Protein AF-F1AL50-F1 (afdb_monomer_lite)

Secondary structure (DSSP, 8-state):
---HHHHHHHHHTTS-S-----TTHHHHHHHTTS------HHHHSTT---------HHHHHHSHHHHHHHHHHHHHHHHHHHSGGGHHHHHHHH-STTTT---HHHHHHHHHSEEE-SSS-EEE-TT-

Foldseek 3Di:
DAPLVCVLVCLQVVVDPDDDDDPLSQLVNLVVLSDFADDDVCVVPPPDDDDDDDDDPCCCVVPVVVVVVVVVVVVVVVVQLVDLVCQLVVLVVQCDPVHPVHDSVSSSCVSCVFGDGSPPDTGRDRPD

Organism: NCBI:txid56765

Sequence (128 aa):
VVPPPEMVANLRAGNLDGYLSPDPFNQRAVYEGIGFIHVLTKDIWEGHPCCAFAAPLSFATKLPNTYGALLKSIIDATQYASNPDNRVEISEAIAPTNYLNQPVTVIQQVLTGTYADGLGEVQRVPDR

Radius of gyration: 17.09 Å; chains: 1; bounding box: 45×30×46 Å

Structure (mmCIF, N/CA/C/O backbone):
data_AF-F1AL50-F1
#
_entry.id   AF-F1AL50-F1
#
loop_
_atom_site.group_PDB
_atom_site.id
_atom_site.type_symbol
_atom_site.label_atom_id
_atom_site.label_alt_id
_atom_site.label_comp_id
_atom_site.label_asym_id
_atom_site.label_entity_id
_atom_site.label_seq_id
_atom_site.pdbx_PDB_ins_code
_atom_site.Cartn_x
_atom_site.Cartn_y
_atom_site.Cartn_z
_atom_site.occupancy
_atom_site.B_iso_or_equiv
_atom_site.auth_seq_id
_atom_site.auth_comp_id
_atom_site.auth_asym_id
_atom_site.auth_atom_id
_atom_site.pdbx_PDB_model_num
ATOM 1 N N . VAL A 1 1 ? -15.799 -9.839 -9.788 1.00 64.81 1 VAL A N 1
ATOM 2 C CA . VAL A 1 1 ? -14.691 -9.208 -9.034 1.00 64.81 1 VAL A CA 1
ATOM 3 C C . VAL A 1 1 ? -15.070 -7.754 -8.827 1.00 64.81 1 VAL A C 1
ATOM 5 O O . VAL A 1 1 ? -15.365 -7.104 -9.820 1.00 64.81 1 VAL A O 1
ATOM 8 N N . VAL A 1 2 ? -15.161 -7.290 -7.579 1.00 76.81 2 VAL A N 1
ATOM 9 C CA . VAL A 1 2 ? -15.461 -5.883 -7.246 1.00 76.81 2 VAL A CA 1
ATOM 10 C C . VAL A 1 2 ? -14.130 -5.124 -7.168 1.00 76.81 2 VAL A C 1
ATOM 12 O O . VAL A 1 2 ? -13.211 -5.638 -6.530 1.00 76.81 2 VAL A O 1
ATOM 15 N N . PRO A 1 3 ? -13.964 -3.960 -7.817 1.00 82.19 3 PRO A N 1
ATOM 16 C CA . PRO A 1 3 ? -12.756 -3.149 -7.678 1.00 82.19 3 PRO A CA 1
ATOM 17 C C . PRO A 1 3 ? -12.514 -2.731 -6.215 1.00 82.19 3 PRO A C 1
ATOM 19 O O . PRO A 1 3 ? -13.476 -2.375 -5.536 1.00 82.19 3 PRO A O 1
ATOM 22 N N . PRO A 1 4 ? -11.263 -2.705 -5.712 1.00 79.50 4 PRO A N 1
ATOM 23 C CA . PRO A 1 4 ? -10.979 -2.381 -4.309 1.00 79.50 4 PRO A CA 1
ATOM 24 C C . PRO A 1 4 ? -11.631 -1.089 -3.775 1.00 79.50 4 PRO A C 1
ATOM 26 O O . PRO A 1 4 ? -12.216 -1.140 -2.692 1.00 79.50 4 PRO A O 1
ATOM 29 N N . PRO A 1 5 ? -11.653 0.043 -4.516 1.00 77.88 5 PRO A N 1
ATOM 30 C CA . PRO A 1 5 ? -12.349 1.249 -4.053 1.00 77.88 5 PRO A CA 1
ATOM 31 C C . PRO A 1 5 ? -13.861 1.050 -3.863 1.00 77.88 5 PRO A C 1
ATOM 33 O O . PRO A 1 5 ? -14.470 1.672 -2.996 1.00 77.88 5 PRO A O 1
ATOM 36 N N . GLU A 1 6 ? -14.470 0.164 -4.652 1.00 86.31 6 GLU A N 1
ATOM 37 C CA . GLU A 1 6 ? -15.900 -0.146 -4.599 1.00 86.31 6 GLU A CA 1
ATOM 38 C C . GLU A 1 6 ? -16.236 -1.180 -3.514 1.00 86.31 6 GLU A C 1
ATOM 40 O O . GLU A 1 6 ? -17.397 -1.282 -3.115 1.00 86.31 6 GLU A O 1
ATOM 45 N N . MET A 1 7 ? -15.254 -1.934 -3.001 1.00 89.94 7 MET A N 1
ATOM 46 C CA . MET A 1 7 ? -15.483 -2.929 -1.943 1.00 89.94 7 MET A CA 1
ATOM 47 C C . MET A 1 7 ? -15.987 -2.275 -0.653 1.00 89.94 7 MET A C 1
ATOM 49 O O . MET A 1 7 ? -16.936 -2.769 -0.050 1.00 89.94 7 MET A O 1
ATOM 53 N N . VAL A 1 8 ? -15.426 -1.118 -0.283 1.00 91.06 8 VAL A N 1
ATOM 54 C CA . VAL A 1 8 ? -15.847 -0.345 0.900 1.00 91.06 8 VAL A CA 1
ATOM 55 C C . VAL A 1 8 ? -17.311 0.096 0.774 1.00 91.06 8 VAL A C 1
ATOM 57 O O . VAL A 1 8 ? -18.098 -0.049 1.709 1.00 91.06 8 VAL A O 1
ATOM 60 N N . ALA A 1 9 ? -17.701 0.585 -0.407 1.00 91.44 9 ALA A N 1
ATOM 61 C CA . ALA A 1 9 ? -19.072 1.009 -0.679 1.00 91.44 9 ALA A CA 1
ATOM 62 C C . ALA A 1 9 ? -20.059 -0.171 -0.672 1.00 91.44 9 ALA A C 1
ATOM 64 O O . ALA A 1 9 ? -21.157 -0.049 -0.133 1.00 91.44 9 ALA A O 1
ATOM 65 N N . ASN A 1 10 ? -19.667 -1.321 -1.226 1.00 92.88 10 ASN A N 1
ATOM 66 C CA . ASN A 1 10 ? -20.502 -2.521 -1.237 1.00 92.88 10 ASN A CA 1
ATOM 67 C C . ASN A 1 10 ? -20.660 -3.144 0.155 1.00 92.88 10 ASN A C 1
ATOM 69 O O . ASN A 1 10 ? -21.754 -3.600 0.481 1.00 92.88 10 ASN A O 1
ATOM 73 N N . LEU A 1 11 ? -19.615 -3.107 0.989 1.00 93.62 11 LEU A N 1
ATOM 74 C CA . LEU A 1 11 ? -19.710 -3.496 2.397 1.00 93.62 11 LEU A CA 1
ATOM 75 C C . LEU A 1 11 ? -20.682 -2.573 3.146 1.00 93.62 11 LEU A C 1
ATOM 77 O O . LEU A 1 11 ? -21.593 -3.052 3.812 1.00 93.62 11 LEU A O 1
ATOM 81 N N . ARG A 1 12 ? -20.573 -1.249 2.957 1.00 93.88 12 ARG A N 1
ATOM 82 C CA . ARG A 1 12 ? -21.508 -0.269 3.544 1.00 93.88 12 ARG A CA 1
ATOM 83 C C . ARG A 1 12 ? -22.957 -0.504 3.108 1.00 93.88 12 ARG A C 1
ATOM 85 O O . ARG A 1 12 ? -23.869 -0.302 3.904 1.00 93.88 12 ARG A O 1
ATOM 92 N N . ALA A 1 13 ? -23.171 -0.896 1.855 1.00 94.25 13 ALA A N 1
ATOM 93 C CA . ALA A 1 13 ? -24.496 -1.172 1.308 1.00 94.25 13 ALA A CA 1
ATOM 94 C C . ALA A 1 13 ? -25.088 -2.521 1.762 1.00 94.25 13 ALA A C 1
ATOM 96 O O . ALA A 1 13 ? -26.251 -2.785 1.470 1.00 94.25 13 ALA A O 1
ATOM 97 N N . GLY A 1 14 ? -24.315 -3.374 2.447 1.00 93.00 14 GLY A N 1
ATOM 98 C CA . GLY A 1 14 ? -24.743 -4.725 2.820 1.00 93.00 14 GLY A CA 1
ATOM 99 C C . GLY A 1 14 ? -24.764 -5.714 1.650 1.00 93.00 14 GLY A C 1
ATOM 100 O O . GLY A 1 14 ? -25.400 -6.757 1.740 1.00 93.00 14 GLY A O 1
ATOM 101 N N . ASN A 1 15 ? -24.078 -5.400 0.546 1.00 93.50 15 ASN A N 1
ATOM 102 C CA . ASN A 1 15 ? -23.942 -6.306 -0.601 1.00 93.50 15 ASN A CA 1
ATOM 103 C C . ASN A 1 15 ? -22.843 -7.363 -0.389 1.00 93.50 15 ASN A C 1
ATOM 105 O O . ASN A 1 15 ? -22.728 -8.295 -1.183 1.00 93.50 15 ASN A O 1
ATOM 109 N N . LEU A 1 16 ? -21.996 -7.177 0.628 1.00 91.94 16 LEU A N 1
ATOM 110 C CA . LEU A 1 16 ? -20.892 -8.057 1.000 1.00 91.94 16 LEU A CA 1
ATOM 111 C C . LEU A 1 16 ? -20.909 -8.258 2.514 1.00 91.94 16 LEU A C 1
ATOM 113 O O . LEU A 1 16 ? -21.060 -7.285 3.247 1.00 91.94 16 LEU A O 1
ATOM 117 N N . ASP A 1 17 ? -20.657 -9.483 2.966 1.00 92.62 17 ASP A N 1
ATOM 118 C CA . ASP A 1 17 ? -20.434 -9.783 4.389 1.00 92.62 17 ASP A CA 1
ATOM 119 C C . ASP A 1 17 ? -18.957 -9.606 4.799 1.00 92.62 17 ASP A C 1
ATOM 121 O O . ASP A 1 17 ? -18.629 -9.498 5.978 1.00 92.62 17 ASP A O 1
ATOM 125 N N . GLY A 1 18 ? -18.046 -9.575 3.820 1.00 92.94 18 GLY A N 1
ATOM 126 C CA . GLY A 1 18 ? -16.608 -9.409 4.017 1.00 92.94 18 GLY A CA 1
ATOM 127 C C . GLY A 1 18 ? -15.837 -9.487 2.699 1.00 92.94 18 GLY A C 1
ATOM 128 O O . GLY A 1 18 ? -16.377 -9.896 1.668 1.00 92.94 18 GLY A O 1
ATOM 129 N N . TYR A 1 19 ? -14.569 -9.074 2.713 1.00 93.75 19 TYR A N 1
ATOM 130 C CA . TYR A 1 19 ? -13.692 -9.139 1.545 1.00 93.75 19 TYR A CA 1
ATOM 131 C C . TYR A 1 19 ? -12.214 -9.241 1.935 1.00 93.75 19 TYR A C 1
ATOM 133 O O . TYR A 1 19 ? -11.818 -8.882 3.041 1.00 93.75 19 TYR A O 1
ATOM 141 N N . LEU A 1 20 ? -11.399 -9.704 0.985 1.00 93.00 20 LEU A N 1
ATOM 142 C CA . LEU A 1 20 ? -9.941 -9.632 1.026 1.00 93.00 20 LEU A CA 1
ATOM 143 C C . LEU A 1 20 ? -9.493 -8.620 -0.032 1.00 93.00 20 LEU A C 1
ATOM 145 O O . LEU A 1 20 ? -9.767 -8.801 -1.219 1.00 93.00 20 LEU A O 1
ATOM 149 N N . SER A 1 21 ? -8.825 -7.551 0.398 1.00 89.94 21 SER A N 1
ATOM 150 C CA . SER A 1 21 ? -8.350 -6.466 -0.468 1.00 89.94 21 SER A CA 1
ATOM 151 C C . SER A 1 21 ? -6.924 -6.064 -0.092 1.00 89.94 21 SER A C 1
ATOM 153 O O . SER A 1 21 ? -6.541 -6.236 1.065 1.00 89.94 21 SER A O 1
ATOM 155 N N . PRO A 1 22 ? -6.128 -5.494 -1.015 1.00 89.56 22 PRO A N 1
ATOM 156 C CA . PRO A 1 22 ? -4.926 -4.771 -0.627 1.00 89.56 22 PRO A CA 1
ATOM 157 C C . PRO A 1 22 ? -5.271 -3.567 0.257 1.00 89.56 22 PRO A C 1
ATOM 159 O O . PRO A 1 22 ? -6.353 -2.972 0.153 1.00 89.56 22 PRO A O 1
ATOM 162 N N . ASP A 1 23 ? -4.322 -3.181 1.101 1.00 92.50 23 ASP A N 1
ATOM 163 C CA . ASP A 1 23 ? -4.362 -1.896 1.781 1.00 92.50 23 ASP A CA 1
ATOM 164 C C . ASP A 1 23 ? -4.243 -0.727 0.777 1.00 92.50 23 ASP A C 1
ATOM 166 O O . ASP A 1 23 ? -3.680 -0.895 -0.307 1.00 92.50 23 ASP A O 1
ATOM 170 N N . PRO A 1 24 ? -4.788 0.465 1.089 1.00 94.31 24 PRO A N 1
ATOM 171 C CA . PRO A 1 24 ? -5.380 0.869 2.368 1.00 94.31 24 PRO A CA 1
ATOM 172 C C . PRO A 1 24 ? -6.896 0.624 2.482 1.00 94.31 24 PRO A C 1
ATOM 174 O O . PRO A 1 24 ? -7.526 1.124 3.410 1.00 94.31 24 PRO A O 1
ATOM 177 N N . PHE A 1 25 ? -7.523 -0.105 1.552 1.00 94.00 25 PHE A N 1
ATOM 178 C CA . PHE A 1 25 ? -8.990 -0.201 1.478 1.00 94.00 25 PHE A CA 1
ATOM 179 C C . PHE A 1 25 ? -9.625 -0.962 2.650 1.00 94.00 25 PHE A C 1
ATOM 181 O O . PHE A 1 25 ? -10.741 -0.635 3.055 1.00 94.00 25 PHE A O 1
ATOM 188 N N . ASN A 1 26 ? -8.918 -1.927 3.247 1.00 94.50 26 ASN A N 1
ATOM 189 C CA . ASN A 1 26 ? -9.376 -2.567 4.486 1.00 94.50 26 ASN A CA 1
ATOM 190 C C . ASN A 1 26 ? -9.377 -1.552 5.636 1.00 94.50 26 ASN A C 1
ATOM 192 O O . ASN A 1 26 ? -10.387 -1.368 6.312 1.00 94.50 26 ASN A O 1
ATOM 196 N N . GLN A 1 27 ? -8.268 -0.819 5.800 1.00 96.56 27 GLN A N 1
ATOM 197 C CA . GLN A 1 27 ? -8.159 0.221 6.824 1.00 96.56 27 GLN A CA 1
ATOM 198 C C . GLN A 1 27 ? -9.157 1.362 6.594 1.00 96.56 27 GLN A C 1
ATOM 200 O O . GLN A 1 27 ? -9.652 1.953 7.550 1.00 96.56 27 GLN A O 1
ATOM 205 N N . ARG A 1 28 ? -9.502 1.657 5.336 1.00 95.81 28 ARG A N 1
ATOM 206 C CA . ARG A 1 28 ? -10.515 2.655 4.985 1.00 95.81 28 ARG A CA 1
ATOM 207 C C . ARG A 1 28 ? -11.903 2.264 5.495 1.00 95.81 28 ARG A C 1
ATOM 209 O O . ARG A 1 28 ? -12.601 3.129 6.015 1.00 95.81 28 ARG A O 1
ATOM 216 N N . ALA A 1 29 ? -12.289 0.991 5.387 1.00 95.69 29 ALA A N 1
ATOM 217 C CA . ALA A 1 29 ? -13.563 0.519 5.931 1.00 95.69 29 ALA A CA 1
ATOM 218 C C . ALA A 1 29 ? -13.628 0.658 7.458 1.00 95.69 29 ALA A C 1
ATOM 220 O O . ALA A 1 29 ? -14.666 1.062 7.982 1.00 95.69 29 ALA A O 1
ATOM 221 N N . VAL A 1 30 ? -12.516 0.409 8.157 1.00 96.88 30 VAL A N 1
ATOM 222 C CA . VAL A 1 30 ? -12.418 0.658 9.604 1.00 96.88 30 VAL A CA 1
ATOM 223 C C . VAL A 1 30 ? -12.504 2.146 9.925 1.00 96.88 30 VAL A C 1
ATOM 225 O O . VAL A 1 30 ? -13.287 2.554 10.778 1.00 96.88 30 VAL A O 1
ATOM 228 N N . TYR A 1 31 ? -11.726 2.967 9.219 1.00 95.94 31 TYR A N 1
ATOM 229 C CA . TYR A 1 31 ? -11.687 4.416 9.408 1.00 95.94 31 TYR A CA 1
ATOM 230 C C . TYR A 1 31 ? -13.068 5.065 9.240 1.00 95.94 31 TYR A C 1
ATOM 232 O O . TYR A 1 31 ? -13.405 6.010 9.945 1.00 95.94 31 TYR A O 1
ATOM 240 N N . GLU A 1 32 ? -13.887 4.538 8.330 1.00 95.12 32 GLU A N 1
ATOM 241 C CA . GLU A 1 32 ? -15.255 5.001 8.096 1.00 95.12 32 GLU A CA 1
ATOM 242 C C . GLU A 1 32 ? -16.324 4.332 8.980 1.00 95.12 32 GLU A C 1
ATOM 244 O O . GLU A 1 32 ? -17.515 4.604 8.797 1.00 95.12 32 GLU A O 1
ATOM 249 N N . GLY A 1 33 ? -15.925 3.457 9.910 1.00 95.50 33 GLY A N 1
ATOM 250 C CA . GLY A 1 33 ? -16.830 2.745 10.816 1.00 95.50 33 GLY A CA 1
ATOM 251 C C . GLY A 1 33 ? -17.761 1.751 10.116 1.00 95.50 33 GLY A C 1
ATOM 252 O O . GLY A 1 33 ? -18.857 1.494 10.603 1.00 95.50 33 GLY A O 1
ATOM 253 N N . ILE A 1 34 ? -17.364 1.238 8.949 1.00 96.12 34 ILE A N 1
ATOM 254 C CA . ILE A 1 34 ? -18.164 0.299 8.148 1.00 96.12 34 ILE A CA 1
ATOM 255 C C . ILE A 1 34 ? -17.917 -1.148 8.588 1.00 96.12 34 ILE A C 1
ATOM 257 O O . ILE A 1 34 ? -18.823 -1.974 8.524 1.00 96.12 34 ILE A O 1
ATOM 261 N N . GLY A 1 35 ? -16.693 -1.469 9.006 1.00 95.19 35 GLY A N 1
ATOM 262 C CA . GLY A 1 35 ? -16.306 -2.829 9.364 1.00 95.19 35 GLY A CA 1
ATOM 263 C C . GLY A 1 35 ? -15.051 -2.879 10.225 1.00 95.19 35 GLY A C 1
ATOM 264 O O . GLY A 1 35 ? -14.575 -1.855 10.713 1.00 95.19 35 GLY A O 1
ATOM 265 N N . PHE A 1 36 ? -14.521 -4.088 10.391 1.00 97.06 36 PHE A N 1
ATOM 266 C CA . PHE A 1 36 ? -13.350 -4.383 11.211 1.00 97.06 36 PHE A CA 1
ATOM 267 C C . PHE A 1 36 ? -12.371 -5.304 10.465 1.00 97.06 36 PHE A C 1
ATOM 269 O O . PHE A 1 36 ? -12.747 -5.976 9.502 1.00 97.06 36 PHE A O 1
ATOM 276 N N . ILE A 1 37 ? -11.111 -5.343 10.900 1.00 96.38 37 ILE A N 1
ATOM 277 C CA . ILE A 1 37 ? -10.096 -6.263 10.373 1.00 96.38 37 ILE A CA 1
ATOM 278 C C . ILE A 1 37 ? -10.222 -7.605 11.090 1.00 96.38 37 ILE A C 1
ATOM 280 O O . ILE A 1 37 ? -9.998 -7.690 12.293 1.00 96.38 37 ILE A O 1
ATOM 284 N N . HIS A 1 38 ? -10.558 -8.663 10.351 1.00 95.81 38 HIS A N 1
ATOM 285 C CA . HIS A 1 38 ? -10.688 -10.003 10.927 1.00 95.81 38 HIS A CA 1
ATOM 286 C C . HIS A 1 38 ? -9.340 -10.719 11.112 1.00 95.81 38 HIS A C 1
ATOM 288 O O . HIS A 1 38 ? -9.096 -11.300 12.164 1.00 95.81 38 HIS A O 1
ATOM 294 N N . VAL A 1 39 ? -8.481 -10.699 10.087 1.00 94.88 39 VAL A N 1
ATOM 295 C CA . VAL A 1 39 ? -7.177 -11.381 10.072 1.00 94.88 39 VAL A CA 1
ATOM 296 C C . VAL A 1 39 ? -6.253 -10.700 9.060 1.00 94.88 39 VAL A C 1
ATOM 298 O O . VAL A 1 39 ? -6.727 -10.246 8.014 1.00 94.88 39 VAL A O 1
ATOM 301 N N . LEU A 1 40 ? -4.950 -10.617 9.344 1.00 95.19 40 LEU A N 1
ATOM 302 C CA . LEU A 1 40 ? -3.961 -10.165 8.364 1.00 95.19 40 LEU A CA 1
ATOM 303 C C . LEU A 1 40 ? -3.471 -11.350 7.528 1.00 95.19 40 LEU A C 1
ATOM 305 O O . LEU A 1 40 ? -3.335 -12.466 8.023 1.00 95.19 40 LEU A O 1
ATOM 309 N N . THR A 1 41 ? -3.137 -11.127 6.256 1.00 95.12 41 THR A N 1
ATOM 310 C CA . THR A 1 41 ? -2.630 -12.217 5.403 1.00 95.12 41 THR A CA 1
ATOM 311 C C . THR A 1 41 ? -1.291 -12.778 5.889 1.00 95.12 41 THR A C 1
ATOM 313 O O . THR A 1 41 ? -1.023 -13.956 5.657 1.00 95.12 41 THR A O 1
ATOM 316 N N . LYS A 1 42 ? -0.487 -11.991 6.622 1.00 93.25 42 LYS A N 1
ATOM 317 C CA . LYS A 1 42 ? 0.714 -12.485 7.317 1.00 93.25 42 LYS A CA 1
ATOM 318 C C . LYS A 1 42 ? 0.405 -13.563 8.361 1.00 93.25 42 LYS A C 1
ATOM 320 O O . LYS A 1 42 ? 1.147 -14.531 8.457 1.00 93.25 42 LYS A O 1
ATOM 325 N N . ASP A 1 43 ? -0.729 -13.462 9.055 1.00 94.94 43 ASP A N 1
ATOM 326 C CA . ASP A 1 43 ? -1.132 -14.435 10.079 1.00 94.94 43 ASP A CA 1
ATOM 327 C C . ASP A 1 43 ? -1.647 -15.742 9.454 1.00 94.94 43 ASP A C 1
ATOM 329 O O . ASP A 1 43 ? -1.692 -16.783 10.107 1.00 94.94 43 ASP A O 1
ATOM 333 N N . ILE A 1 44 ? -2.030 -15.698 8.173 1.00 95.75 44 ILE A N 1
ATOM 334 C CA . ILE A 1 44 ? -2.394 -16.879 7.382 1.00 95.75 44 ILE A CA 1
ATOM 335 C C . ILE A 1 44 ? -1.129 -17.559 6.847 1.00 95.75 44 ILE A C 1
ATOM 337 O O . ILE A 1 44 ? -0.992 -18.780 6.928 1.00 95.75 44 ILE A O 1
ATOM 341 N N . TRP A 1 45 ? -0.214 -16.772 6.274 1.00 95.19 45 TRP A N 1
ATOM 342 C CA . TRP A 1 45 ? 1.062 -17.244 5.748 1.00 95.19 45 TRP A CA 1
ATOM 343 C C . TRP A 1 45 ? 2.147 -16.176 5.934 1.00 95.19 45 TRP A C 1
ATOM 345 O O . TRP A 1 45 ? 2.246 -15.201 5.179 1.00 95.19 45 TRP A O 1
ATOM 355 N N . GLU A 1 46 ? 3.001 -16.415 6.929 1.00 93.69 46 GLU A N 1
ATOM 356 C CA . GLU A 1 46 ? 4.162 -15.580 7.229 1.00 93.69 46 GLU A CA 1
ATOM 357 C C . GLU A 1 46 ? 5.138 -15.573 6.041 1.00 93.69 46 GLU A C 1
ATOM 359 O O . GLU A 1 46 ? 5.560 -16.628 5.555 1.00 93.69 46 GLU A O 1
ATOM 364 N N . GLY A 1 47 ? 5.472 -14.379 5.546 1.00 91.19 47 GLY A N 1
ATOM 365 C CA . GLY A 1 47 ? 6.340 -14.205 4.379 1.00 91.19 47 GLY A CA 1
ATOM 366 C C . GLY A 1 47 ? 5.729 -14.626 3.034 1.00 91.19 47 GLY A C 1
ATOM 367 O O . GLY A 1 47 ? 6.480 -14.942 2.108 1.00 91.19 47 GLY A O 1
ATOM 368 N N . HIS A 1 48 ? 4.395 -14.662 2.901 1.00 94.62 48 HIS A N 1
ATOM 369 C CA . HIS A 1 48 ? 3.749 -15.005 1.630 1.00 94.62 48 HIS A CA 1
ATOM 370 C C . HIS A 1 48 ? 4.177 -14.071 0.482 1.00 94.62 48 HIS A C 1
ATOM 372 O O . HIS A 1 48 ? 4.266 -12.852 0.658 1.00 94.62 48 HIS A O 1
ATOM 378 N N . PRO A 1 49 ? 4.400 -14.608 -0.731 1.00 93.19 49 PRO A N 1
ATOM 379 C CA . PRO A 1 49 ? 4.615 -13.774 -1.902 1.00 93.19 49 PRO A CA 1
ATOM 380 C C . PRO A 1 49 ? 3.313 -13.045 -2.255 1.00 93.19 49 PRO A C 1
ATOM 382 O O . PRO A 1 49 ? 2.247 -13.656 -2.322 1.00 93.19 49 PRO A O 1
ATOM 385 N N . CYS A 1 50 ? 3.403 -11.741 -2.508 1.00 89.62 50 CYS A N 1
ATOM 386 C CA . CYS A 1 50 ? 2.266 -10.919 -2.916 1.00 89.62 50 CYS A CA 1
ATOM 387 C C . CYS A 1 50 ? 2.505 -10.350 -4.322 1.00 89.62 50 CYS A C 1
ATOM 389 O O . CYS A 1 50 ? 2.310 -11.042 -5.322 1.00 89.62 50 CYS A O 1
ATOM 391 N N . CYS A 1 51 ? 2.965 -9.102 -4.413 1.00 90.88 51 CYS A N 1
ATOM 392 C CA . CYS A 1 51 ? 3.148 -8.406 -5.682 1.00 90.88 51 CYS A CA 1
ATOM 393 C C . CYS A 1 51 ? 4.507 -8.708 -6.327 1.00 90.88 51 CYS A C 1
ATOM 395 O O . CYS A 1 51 ? 5.525 -8.827 -5.648 1.00 90.88 51 CYS A O 1
ATOM 397 N N . ALA A 1 52 ? 4.529 -8.746 -7.662 1.00 94.25 52 ALA A N 1
ATOM 398 C CA . ALA A 1 52 ? 5.748 -8.853 -8.455 1.00 94.25 52 ALA A CA 1
ATOM 399 C C . ALA A 1 52 ? 5.778 -7.779 -9.548 1.00 94.25 52 ALA A C 1
ATOM 401 O O . ALA A 1 52 ? 4.755 -7.459 -10.156 1.00 94.25 52 ALA A O 1
ATOM 402 N N . PHE A 1 53 ? 6.969 -7.254 -9.830 1.00 94.56 53 PHE A N 1
ATOM 403 C CA . PHE A 1 53 ? 7.210 -6.452 -11.023 1.00 94.56 53 PHE A CA 1
ATOM 404 C C . PHE A 1 53 ? 7.557 -7.381 -12.187 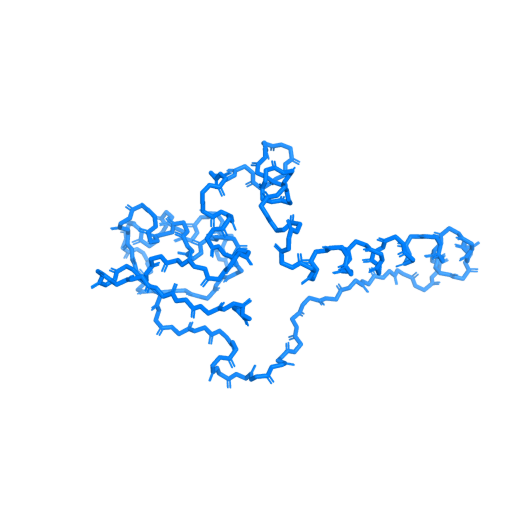1.00 94.56 53 PHE A C 1
ATOM 406 O O . PHE A 1 53 ? 8.523 -8.142 -12.117 1.00 94.56 53 PHE A O 1
ATOM 413 N N . ALA A 1 54 ? 6.777 -7.310 -13.262 1.00 95.44 54 ALA A N 1
ATOM 414 C CA . ALA A 1 54 ? 7.006 -8.079 -14.475 1.00 95.44 54 ALA A CA 1
ATOM 415 C C . ALA A 1 54 ? 7.134 -7.141 -15.676 1.00 95.44 54 ALA A C 1
ATOM 417 O O . ALA A 1 54 ? 6.398 -6.163 -15.804 1.00 95.44 54 ALA A O 1
ATOM 418 N N . ALA A 1 55 ? 8.051 -7.471 -16.581 1.00 96.06 55 ALA A N 1
ATOM 419 C CA . ALA A 1 55 ? 8.228 -6.764 -17.838 1.00 96.06 55 ALA A CA 1
ATOM 420 C C . ALA A 1 55 ? 8.382 -7.763 -18.995 1.00 96.06 55 ALA A C 1
ATOM 422 O O . ALA A 1 55 ? 8.881 -8.872 -18.785 1.00 96.06 55 ALA A O 1
ATOM 423 N N . PRO A 1 56 ? 7.996 -7.394 -20.231 1.00 97.31 56 PRO A N 1
ATOM 424 C CA . PRO A 1 56 ? 8.215 -8.247 -21.392 1.00 97.31 56 PRO A CA 1
ATOM 425 C C . PRO A 1 56 ? 9.701 -8.573 -21.581 1.00 97.31 56 PRO A C 1
ATOM 427 O O . PRO A 1 56 ? 10.547 -7.678 -21.518 1.00 97.31 56 PRO A O 1
ATOM 430 N N . LEU A 1 57 ? 10.025 -9.825 -21.926 1.00 97.69 57 LEU A N 1
ATOM 431 C CA . LEU A 1 57 ? 11.407 -10.243 -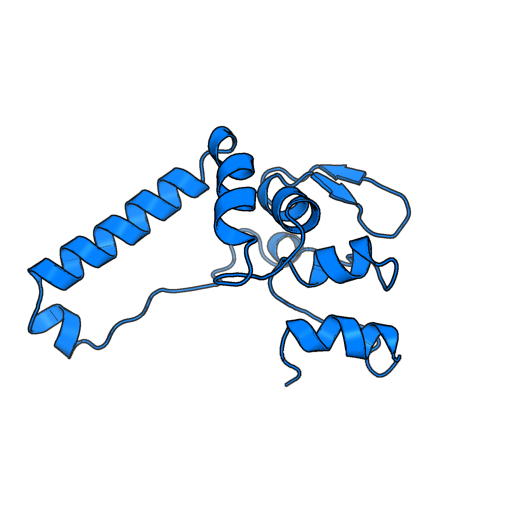22.208 1.00 97.69 57 LEU A CA 1
ATOM 432 C C . LEU A 1 57 ? 12.070 -9.363 -23.281 1.00 97.69 57 LEU A C 1
ATOM 434 O O . LEU A 1 57 ? 13.257 -9.049 -23.201 1.00 97.69 57 LEU A O 1
ATOM 438 N N . SER A 1 58 ? 11.297 -8.908 -24.269 1.00 98.25 58 SER A N 1
ATOM 439 C CA . SER A 1 58 ? 11.787 -8.007 -25.312 1.00 98.25 58 SER A CA 1
ATOM 440 C C . SER A 1 58 ? 12.246 -6.654 -24.772 1.00 98.25 58 SER A C 1
ATOM 442 O O . SER A 1 58 ? 13.156 -6.068 -25.344 1.00 98.25 58 SER A O 1
ATOM 444 N N . PHE A 1 59 ? 11.641 -6.142 -23.696 1.00 98.00 59 PHE A N 1
ATOM 445 C CA . PHE A 1 59 ? 12.071 -4.888 -23.075 1.00 98.00 59 PHE A CA 1
ATOM 446 C C . PHE A 1 59 ? 13.426 -5.070 -22.389 1.00 98.00 59 PHE A C 1
ATOM 448 O O . PHE A 1 59 ? 14.358 -4.318 -22.667 1.00 98.00 59 PHE A O 1
ATOM 455 N N . ALA A 1 60 ? 13.562 -6.131 -21.589 1.00 97.31 60 ALA A N 1
ATOM 456 C CA . ALA A 1 60 ? 14.805 -6.449 -20.892 1.00 97.31 60 ALA A CA 1
ATOM 457 C C . ALA A 1 60 ? 15.971 -6.750 -21.850 1.00 97.31 60 ALA A C 1
ATOM 459 O O . ALA A 1 60 ? 17.108 -6.382 -21.576 1.00 97.31 60 ALA A O 1
ATOM 460 N N . THR A 1 61 ? 15.697 -7.390 -22.990 1.00 97.88 61 THR A N 1
ATOM 461 C CA . THR A 1 61 ? 16.735 -7.771 -23.965 1.00 97.88 61 THR A CA 1
ATOM 462 C C . THR A 1 61 ? 17.082 -6.662 -24.959 1.00 97.88 61 THR A C 1
ATOM 464 O O . THR A 1 61 ? 18.253 -6.515 -25.299 1.00 97.88 61 THR A O 1
ATOM 467 N N . LYS A 1 62 ? 16.110 -5.863 -25.428 1.00 98.50 62 LYS A N 1
ATOM 468 C CA . LYS A 1 62 ? 16.369 -4.776 -26.395 1.00 98.50 62 LYS A CA 1
ATOM 469 C C . LYS A 1 62 ? 16.882 -3.496 -25.739 1.00 98.50 62 LYS A C 1
ATOM 471 O O . LYS A 1 62 ? 17.635 -2.764 -26.371 1.00 98.50 62 LYS A O 1
ATOM 476 N N . LEU A 1 63 ? 16.469 -3.214 -24.502 1.00 98.31 63 LEU A N 1
ATOM 477 C CA . LEU A 1 63 ? 16.850 -2.012 -23.753 1.00 98.31 63 LEU A CA 1
ATOM 478 C C . LEU A 1 63 ? 17.451 -2.385 -22.383 1.00 98.31 63 LEU A C 1
ATOM 480 O O . LEU A 1 63 ? 16.934 -1.955 -21.349 1.00 98.31 63 LEU A O 1
ATOM 484 N N . PRO A 1 64 ? 18.547 -3.167 -22.339 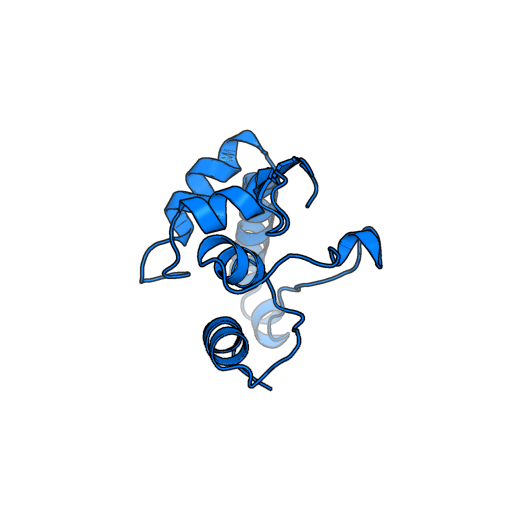1.00 97.75 64 PRO A N 1
ATOM 485 C CA . PRO A 1 64 ? 19.060 -3.745 -21.095 1.00 97.75 64 PRO A CA 1
ATOM 486 C C . PRO A 1 64 ? 19.509 -2.690 -20.078 1.00 97.75 64 PRO A C 1
ATOM 488 O O . PRO A 1 64 ? 19.267 -2.850 -18.886 1.00 97.75 64 PRO A O 1
ATOM 491 N N . ASN A 1 65 ? 20.092 -1.575 -20.533 1.00 98.38 65 ASN A N 1
ATOM 492 C CA . ASN A 1 65 ? 20.510 -0.489 -19.641 1.00 98.38 65 ASN A CA 1
ATOM 493 C C . ASN A 1 65 ? 19.307 0.240 -19.025 1.00 98.38 65 ASN A C 1
ATOM 495 O O . ASN A 1 65 ? 19.310 0.536 -17.834 1.00 98.38 65 ASN A O 1
ATOM 499 N N . THR A 1 66 ? 18.260 0.497 -19.816 1.00 98.25 66 THR A N 1
ATOM 500 C CA . THR A 1 66 ? 17.022 1.122 -19.326 1.00 98.25 66 THR A CA 1
ATOM 501 C C . THR A 1 66 ? 16.291 0.200 -18.361 1.00 98.25 66 THR A C 1
ATOM 503 O O . THR A 1 66 ? 15.869 0.642 -17.296 1.00 98.25 66 THR A O 1
ATOM 506 N N . TYR A 1 67 ? 16.185 -1.087 -18.699 1.00 98.19 67 TYR A N 1
ATOM 507 C CA . TYR A 1 67 ? 15.620 -2.093 -17.808 1.00 98.19 67 TYR A CA 1
ATOM 508 C C . TYR A 1 67 ? 16.410 -2.188 -16.497 1.00 98.19 67 TYR A C 1
ATOM 510 O O . TYR A 1 67 ? 15.812 -2.165 -15.427 1.00 98.19 67 TYR A O 1
ATOM 518 N N . GLY A 1 68 ? 17.745 -2.225 -16.566 1.00 97.94 68 GLY A N 1
ATOM 519 C CA . GLY A 1 68 ? 18.610 -2.261 -15.387 1.00 97.94 68 GLY A CA 1
ATOM 520 C C . GLY A 1 68 ? 18.447 -1.031 -14.492 1.00 97.94 68 GLY A C 1
ATOM 521 O O . GLY A 1 68 ? 18.327 -1.174 -13.278 1.00 97.94 68 GLY A O 1
ATOM 522 N N . ALA A 1 69 ? 18.374 0.168 -15.079 1.00 98.38 69 ALA A N 1
ATOM 523 C CA . ALA A 1 69 ? 18.125 1.402 -14.335 1.00 98.38 69 ALA A CA 1
ATOM 524 C C . ALA A 1 69 ? 16.739 1.407 -13.667 1.00 98.38 69 ALA A C 1
ATOM 526 O O . ALA A 1 69 ? 16.625 1.764 -12.495 1.00 98.38 69 ALA A O 1
ATOM 527 N N . LEU A 1 70 ? 15.700 0.956 -14.380 1.00 98.12 70 LEU A N 1
ATOM 528 C CA . LEU A 1 70 ? 14.349 0.841 -13.832 1.00 98.12 70 LEU A CA 1
ATOM 529 C C . LEU A 1 70 ? 14.294 -0.172 -12.683 1.00 98.12 70 LEU A C 1
ATOM 531 O O . LEU A 1 70 ? 13.800 0.151 -11.606 1.00 98.12 70 LEU A O 1
ATOM 535 N N . LEU A 1 71 ? 14.845 -1.372 -12.877 1.00 97.31 71 LEU A N 1
ATOM 536 C CA . LEU A 1 71 ? 14.886 -2.404 -11.843 1.00 97.31 71 LEU A CA 1
ATOM 537 C C . LEU A 1 71 ? 15.629 -1.910 -10.599 1.00 97.31 71 LEU A C 1
ATOM 539 O O . LEU A 1 71 ? 15.133 -2.075 -9.487 1.00 97.31 71 LEU A O 1
ATOM 543 N N . LYS A 1 72 ? 16.778 -1.248 -10.782 1.00 97.94 72 LYS A N 1
ATOM 544 C CA . LYS A 1 72 ? 17.518 -0.638 -9.677 1.00 97.94 72 LYS A CA 1
ATOM 545 C C . LYS A 1 72 ? 16.662 0.383 -8.925 1.00 97.94 72 LYS A C 1
ATOM 547 O O . LYS A 1 72 ? 16.606 0.321 -7.706 1.00 97.94 72 LYS A O 1
ATOM 552 N N . SER A 1 73 ? 15.947 1.257 -9.634 1.00 98.38 73 SER A N 1
ATOM 553 C CA . SER A 1 73 ? 15.086 2.263 -8.996 1.00 98.38 73 SER A CA 1
ATOM 554 C C . SER A 1 73 ? 13.973 1.646 -8.139 1.00 98.38 73 SER A C 1
ATOM 556 O O . SER A 1 73 ? 13.673 2.159 -7.066 1.00 98.38 73 SER A O 1
ATOM 558 N N . ILE A 1 74 ? 13.411 0.506 -8.562 1.00 97.50 74 ILE A N 1
ATOM 559 C CA . ILE A 1 74 ? 12.397 -0.231 -7.793 1.00 97.50 74 ILE A CA 1
ATOM 560 C C . ILE A 1 74 ? 13.017 -0.844 -6.532 1.00 97.50 74 ILE A C 1
ATOM 562 O O . ILE A 1 74 ? 12.410 -0.791 -5.461 1.00 97.50 74 ILE A O 1
ATOM 566 N N . ILE A 1 75 ? 14.226 -1.404 -6.637 1.00 97.31 75 ILE A N 1
ATOM 567 C CA . ILE A 1 75 ? 14.955 -1.964 -5.490 1.00 97.31 75 ILE A CA 1
ATOM 568 C C . ILE A 1 75 ? 15.280 -0.860 -4.480 1.00 97.31 75 ILE A C 1
ATOM 570 O O . ILE A 1 75 ? 14.981 -1.018 -3.297 1.00 97.31 75 ILE A O 1
ATOM 574 N N . ASP A 1 76 ? 15.830 0.264 -4.944 1.00 98.1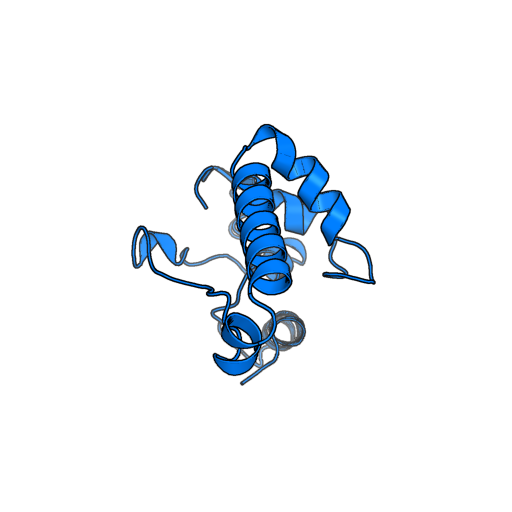9 76 ASP A N 1
ATOM 575 C CA . ASP A 1 76 ? 16.180 1.409 -4.099 1.00 98.19 76 ASP A CA 1
ATOM 576 C C . ASP A 1 76 ? 14.924 1.972 -3.403 1.00 98.19 76 ASP A C 1
ATOM 578 O O . ASP A 1 76 ? 14.936 2.207 -2.194 1.00 98.19 76 ASP A O 1
ATOM 582 N N . ALA A 1 77 ? 13.802 2.096 -4.124 1.00 97.44 77 ALA A N 1
ATOM 583 C CA . ALA A 1 77 ? 12.522 2.516 -3.551 1.00 97.44 77 ALA A CA 1
ATOM 584 C C . ALA A 1 77 ? 11.984 1.520 -2.510 1.00 97.44 77 ALA A C 1
ATOM 586 O O . ALA A 1 77 ? 11.455 1.933 -1.480 1.00 97.44 77 ALA A O 1
ATOM 587 N N . THR A 1 78 ? 12.149 0.214 -2.738 1.00 95.69 78 THR A N 1
ATOM 588 C CA . THR A 1 78 ? 11.733 -0.826 -1.782 1.00 95.69 78 THR A CA 1
ATOM 589 C C . THR A 1 78 ? 12.565 -0.758 -0.502 1.00 95.69 78 THR A C 1
ATOM 591 O O . THR A 1 78 ? 12.015 -0.832 0.594 1.00 95.69 78 THR A O 1
ATOM 594 N N . GLN A 1 79 ? 13.882 -0.557 -0.617 1.00 96.69 79 GLN A N 1
ATOM 595 C CA . GLN A 1 79 ? 14.754 -0.357 0.544 1.00 96.69 79 GLN A CA 1
ATOM 596 C C . GLN A 1 79 ? 14.377 0.915 1.305 1.00 96.69 79 GLN A C 1
ATOM 598 O O . GLN A 1 79 ? 14.230 0.874 2.527 1.00 96.69 79 GLN A O 1
ATOM 603 N N . TYR A 1 80 ? 14.140 2.016 0.589 1.00 97.62 80 TYR A N 1
ATOM 604 C CA . TYR A 1 80 ? 13.689 3.268 1.188 1.00 97.62 80 TYR A CA 1
ATOM 605 C C . TYR A 1 80 ? 12.361 3.090 1.942 1.00 97.62 80 TYR A C 1
ATOM 607 O O . TYR A 1 80 ? 12.256 3.529 3.085 1.00 97.62 80 TYR A O 1
ATOM 615 N N . ALA A 1 81 ? 11.389 2.378 1.363 1.00 95.56 81 ALA A N 1
ATOM 616 C CA . ALA A 1 81 ? 10.102 2.095 2.000 1.00 95.56 81 ALA A CA 1
ATOM 617 C C . ALA A 1 81 ? 10.173 1.103 3.169 1.00 95.56 81 ALA A C 1
ATOM 619 O O . ALA A 1 81 ? 9.349 1.163 4.084 1.00 95.56 81 ALA A O 1
ATOM 620 N N . SER A 1 82 ? 11.163 0.207 3.170 1.00 93.88 82 SER A N 1
ATOM 621 C CA . SER A 1 82 ? 11.351 -0.755 4.259 1.00 93.88 82 SER A CA 1
ATOM 622 C C . SER A 1 82 ? 11.803 -0.099 5.567 1.00 93.88 82 SER A C 1
ATOM 624 O O . SER A 1 82 ? 11.456 -0.603 6.637 1.00 93.88 82 SER A O 1
ATOM 626 N N . ASN A 1 83 ? 12.509 1.039 5.495 1.00 95.94 83 ASN A N 1
ATOM 627 C CA . ASN A 1 83 ? 12.944 1.793 6.667 1.00 95.94 83 ASN A CA 1
ATOM 628 C C . ASN A 1 83 ? 11.737 2.458 7.369 1.00 95.94 83 ASN A C 1
ATOM 630 O O . ASN A 1 83 ? 11.098 3.322 6.761 1.00 95.94 83 ASN A O 1
ATOM 634 N N . PRO A 1 84 ? 11.434 2.111 8.638 1.00 94.81 84 PRO A N 1
ATOM 635 C CA . PRO A 1 84 ? 10.321 2.695 9.389 1.00 94.81 84 PRO A CA 1
ATOM 636 C C . PRO A 1 84 ? 10.315 4.227 9.437 1.00 94.81 84 PRO A C 1
ATOM 638 O O . PRO A 1 84 ? 9.238 4.820 9.368 1.00 94.81 84 PRO A O 1
ATOM 641 N N . ASP A 1 85 ? 11.489 4.863 9.479 1.00 96.19 85 ASP A N 1
ATOM 642 C CA . ASP A 1 85 ? 11.621 6.323 9.590 1.00 96.19 85 ASP A CA 1
ATOM 643 C C . ASP A 1 85 ? 11.046 7.068 8.373 1.00 96.19 85 ASP A C 1
ATOM 645 O O . ASP A 1 85 ? 10.577 8.198 8.492 1.00 96.19 85 ASP A O 1
ATOM 649 N N . ASN A 1 86 ? 11.014 6.415 7.207 1.00 97.38 86 ASN A N 1
ATOM 650 C CA . ASN A 1 86 ? 10.537 7.011 5.958 1.00 97.38 86 ASN A CA 1
ATOM 651 C C . ASN A 1 86 ? 9.025 6.835 5.749 1.00 97.38 86 ASN A C 1
ATOM 653 O O . ASN A 1 86 ? 8.428 7.466 4.877 1.00 97.38 86 ASN A O 1
ATOM 657 N N . ARG A 1 87 ? 8.370 5.954 6.515 1.00 95.50 87 ARG A N 1
ATOM 658 C CA . ARG A 1 87 ? 6.996 5.506 6.227 1.00 95.50 87 ARG A CA 1
ATOM 659 C C . ARG A 1 87 ? 5.953 6.616 6.343 1.00 95.50 87 ARG A C 1
ATOM 661 O O . ARG A 1 87 ? 4.954 6.587 5.626 1.00 95.50 87 ARG A O 1
ATOM 668 N N . VAL A 1 88 ? 6.187 7.593 7.220 1.00 95.81 88 VAL A N 1
ATOM 669 C CA . VAL A 1 88 ? 5.307 8.763 7.366 1.00 95.81 88 VAL A CA 1
ATOM 670 C C . VAL A 1 88 ? 5.379 9.638 6.115 1.00 95.81 88 VAL A C 1
ATOM 672 O O . VAL A 1 88 ? 4.344 9.894 5.507 1.00 95.81 88 VAL A O 1
ATOM 675 N N . GLU A 1 89 ? 6.578 10.001 5.662 1.00 97.50 89 GLU A N 1
ATOM 676 C CA . GLU A 1 89 ? 6.770 10.782 4.429 1.00 97.50 89 GLU A CA 1
ATOM 677 C C . GLU A 1 89 ? 6.190 10.055 3.205 1.00 97.50 89 GLU A C 1
ATOM 679 O O . GLU A 1 89 ? 5.482 10.646 2.391 1.00 97.50 89 GLU A O 1
ATOM 684 N N . ILE A 1 90 ? 6.408 8.740 3.103 1.00 97.62 90 ILE A N 1
ATOM 685 C CA . ILE A 1 90 ? 5.847 7.927 2.014 1.00 97.62 90 ILE A CA 1
ATOM 686 C C . ILE A 1 90 ? 4.321 7.995 2.011 1.00 97.62 90 ILE A C 1
ATOM 688 O O . ILE A 1 90 ? 3.723 8.097 0.939 1.00 97.62 90 ILE A O 1
ATOM 692 N N . SER A 1 91 ? 3.685 7.962 3.188 1.00 97.25 91 SER A N 1
ATOM 693 C CA . SER A 1 91 ? 2.227 8.058 3.289 1.00 97.25 91 SER A CA 1
ATOM 694 C C . SER A 1 91 ? 1.695 9.368 2.706 1.00 97.25 91 SER A C 1
ATOM 696 O O . SER A 1 91 ? 0.685 9.357 2.003 1.00 97.25 91 SER A O 1
ATOM 698 N N . GLU A 1 92 ? 2.408 10.474 2.921 1.00 97.31 92 GLU A N 1
ATOM 699 C CA . GLU A 1 92 ? 2.073 11.786 2.368 1.00 97.31 92 GLU A CA 1
ATOM 700 C C . GLU A 1 92 ? 2.317 11.840 0.858 1.00 97.31 92 GLU A C 1
ATOM 702 O O . GLU A 1 92 ? 1.501 12.396 0.125 1.00 97.31 92 GLU A O 1
ATOM 707 N N . ALA A 1 93 ? 3.395 11.218 0.375 1.00 97.31 93 ALA A N 1
ATOM 708 C CA . ALA A 1 93 ? 3.757 11.213 -1.039 1.00 97.31 93 ALA A CA 1
ATOM 709 C C . ALA A 1 93 ? 2.751 10.452 -1.924 1.00 97.31 93 ALA A C 1
ATOM 711 O O . ALA A 1 93 ? 2.492 10.871 -3.054 1.00 97.31 93 ALA A O 1
ATOM 712 N N . ILE A 1 94 ? 2.171 9.350 -1.426 1.00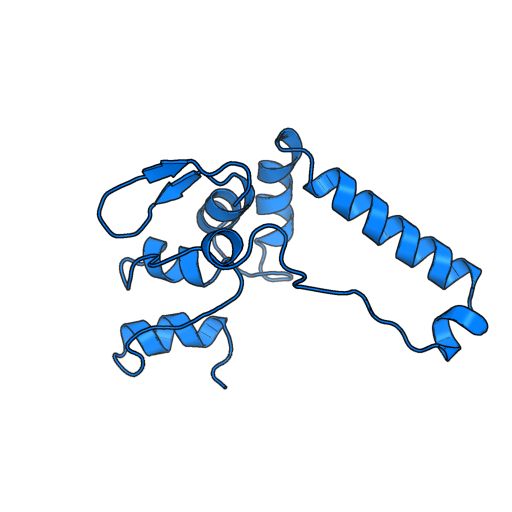 96.94 94 ILE A N 1
ATOM 713 C CA . ILE A 1 94 ? 1.264 8.480 -2.205 1.00 96.94 94 ILE A CA 1
ATOM 714 C C . ILE A 1 94 ? -0.232 8.737 -1.951 1.00 96.94 94 ILE A C 1
ATOM 716 O O . ILE A 1 94 ? -1.080 8.164 -2.637 1.00 96.94 94 ILE A O 1
ATOM 720 N N . ALA A 1 95 ? -0.578 9.588 -0.983 1.00 97.25 95 ALA A N 1
ATOM 721 C CA . ALA A 1 95 ? -1.957 9.980 -0.677 1.00 97.25 95 ALA A CA 1
ATOM 722 C C . ALA A 1 95 ? -2.689 10.810 -1.753 1.00 97.25 95 ALA A C 1
ATOM 724 O O . ALA A 1 95 ? -3.900 10.606 -1.906 1.00 97.25 95 ALA A O 1
ATOM 725 N N . PRO A 1 96 ? -2.038 11.741 -2.482 1.00 96.75 96 PRO A N 1
ATOM 726 C CA . PRO A 1 96 ? -2.744 12.692 -3.332 1.00 96.75 96 PRO A CA 1
ATOM 727 C C . PRO A 1 96 ? -3.518 12.049 -4.492 1.00 96.75 96 PRO A C 1
ATOM 729 O O . PRO A 1 96 ? -3.360 10.873 -4.823 1.00 96.75 96 PRO A O 1
ATOM 732 N N . THR A 1 97 ? -4.370 12.849 -5.137 1.00 93.81 97 THR A N 1
ATOM 733 C CA . THR A 1 97 ? -5.339 12.395 -6.151 1.00 93.81 97 THR A CA 1
ATOM 734 C C . THR A 1 97 ? -4.709 11.790 -7.407 1.00 93.81 97 THR A C 1
ATOM 736 O O . THR A 1 97 ? -5.336 10.969 -8.067 1.00 93.81 97 THR A O 1
ATOM 739 N N . ASN A 1 98 ? -3.470 12.151 -7.736 1.00 94.94 98 ASN A N 1
ATOM 740 C CA . ASN A 1 98 ? -2.709 11.532 -8.824 1.00 94.94 98 ASN A CA 1
ATOM 741 C C . ASN A 1 98 ? -2.162 10.131 -8.476 1.00 94.94 98 ASN A C 1
ATOM 743 O O . ASN A 1 98 ? -1.590 9.484 -9.351 1.00 94.94 98 ASN A O 1
ATOM 747 N N . TYR A 1 99 ? -2.335 9.677 -7.232 1.00 94.50 99 TYR A N 1
ATOM 748 C CA . TYR A 1 99 ? -1.931 8.364 -6.733 1.00 94.50 99 TYR A CA 1
ATOM 749 C C . TYR A 1 99 ? -3.127 7.634 -6.101 1.00 94.50 99 TYR A C 1
ATOM 751 O O . TYR A 1 99 ? -4.087 7.315 -6.800 1.00 94.50 99 TYR A O 1
ATOM 759 N N . LEU A 1 100 ? -3.086 7.332 -4.796 1.00 92.88 100 LEU A N 1
ATOM 760 C CA . LEU A 1 100 ? -4.114 6.519 -4.143 1.00 92.88 100 LEU A CA 1
ATOM 761 C C . LEU A 1 100 ? -5.418 7.283 -3.897 1.00 92.88 100 LEU A C 1
ATOM 763 O O . LEU A 1 100 ? -6.473 6.657 -3.770 1.00 92.88 100 LEU A O 1
ATOM 767 N N . ASN A 1 101 ? -5.359 8.617 -3.823 1.00 94.06 101 ASN A N 1
ATOM 768 C CA . ASN A 1 101 ? -6.499 9.465 -3.481 1.00 94.06 101 ASN A CA 1
ATOM 769 C C . ASN A 1 101 ? -7.189 9.026 -2.171 1.00 94.06 101 ASN A C 1
ATOM 771 O O . ASN A 1 101 ? -8.413 8.892 -2.106 1.00 94.06 101 ASN A O 1
ATOM 775 N N . GLN A 1 102 ? -6.395 8.740 -1.137 1.00 95.00 102 GLN A N 1
ATOM 776 C CA . GLN A 1 102 ? -6.869 8.307 0.182 1.00 95.00 102 GLN A CA 1
ATOM 777 C C . GLN A 1 102 ? -6.339 9.241 1.281 1.00 95.00 102 GLN A C 1
ATOM 779 O O . GLN A 1 102 ? -5.280 9.840 1.106 1.00 95.00 102 GLN A O 1
ATOM 784 N N . PRO A 1 103 ? -7.034 9.367 2.428 1.00 96.38 103 PRO A N 1
ATOM 785 C CA . PRO A 1 103 ? -6.553 10.148 3.555 1.00 96.38 103 PRO A CA 1
ATOM 786 C C . PRO A 1 103 ? -5.189 9.644 4.021 1.00 96.38 103 PRO A C 1
ATOM 788 O O . PRO A 1 103 ? -5.016 8.443 4.246 1.00 96.38 103 PRO A O 1
ATOM 791 N N . VAL A 1 104 ? -4.260 10.577 4.237 1.00 97.62 104 VAL A N 1
ATOM 792 C CA . VAL A 1 104 ? -2.903 10.294 4.736 1.00 97.62 104 VAL A CA 1
ATOM 793 C C . VAL A 1 104 ? -2.958 9.420 5.986 1.00 97.62 104 VAL A C 1
ATOM 795 O O . VAL A 1 104 ? -2.266 8.413 6.057 1.00 97.62 104 VAL A O 1
ATOM 798 N N . THR A 1 105 ? -3.861 9.722 6.926 1.00 96.94 105 THR A N 1
ATOM 799 C CA . THR A 1 105 ? -4.040 8.946 8.162 1.00 96.94 105 THR A CA 1
ATOM 800 C C . THR A 1 105 ? -4.298 7.460 7.906 1.00 96.94 105 THR A C 1
ATOM 802 O O . THR A 1 105 ? -3.740 6.624 8.608 1.00 96.94 105 THR A O 1
ATOM 805 N N . VAL A 1 106 ? -5.107 7.111 6.900 1.00 97.00 106 VAL A N 1
ATOM 806 C CA . VAL A 1 106 ? -5.428 5.708 6.589 1.00 97.00 106 VAL A CA 1
ATOM 807 C C . VAL A 1 106 ? -4.195 4.995 6.031 1.00 97.00 106 VAL A C 1
ATOM 809 O O . VAL A 1 106 ? -3.894 3.875 6.434 1.00 97.00 106 VAL A O 1
ATOM 812 N N . ILE A 1 107 ? -3.448 5.654 5.142 1.00 97.50 107 ILE A N 1
ATOM 813 C CA . ILE A 1 107 ? -2.218 5.099 4.562 1.00 97.50 107 ILE A CA 1
ATOM 814 C C . ILE A 1 107 ? -1.134 4.959 5.639 1.00 97.50 107 ILE A C 1
ATOM 816 O O . ILE A 1 107 ? -0.480 3.925 5.732 1.00 97.50 107 ILE A O 1
ATOM 820 N N . GLN A 1 108 ? -0.966 5.968 6.492 1.00 97.19 108 GLN A N 1
ATOM 821 C CA . GLN A 1 108 ? 0.020 5.959 7.567 1.00 97.19 108 GLN A CA 1
ATOM 822 C C . GLN A 1 108 ? -0.249 4.839 8.580 1.00 97.19 108 GLN A C 1
ATOM 824 O O . GLN A 1 108 ? 0.694 4.180 9.014 1.00 97.19 108 GLN A O 1
ATOM 829 N N . GLN A 1 109 ? -1.513 4.587 8.938 1.00 96.62 109 GLN A N 1
ATOM 830 C CA . GLN A 1 109 ? -1.891 3.478 9.825 1.00 96.62 109 GLN A CA 1
ATOM 831 C C . GLN A 1 109 ? -1.448 2.118 9.275 1.00 96.62 109 GLN A C 1
ATOM 833 O O . GLN A 1 109 ? -0.950 1.277 10.022 1.00 96.62 109 GLN A O 1
ATOM 838 N N . VAL A 1 110 ? -1.592 1.924 7.961 1.00 95.56 110 VAL A N 1
ATOM 839 C CA . VAL A 1 110 ? -1.116 0.723 7.268 1.00 95.56 110 VAL A CA 1
ATOM 840 C C . VAL A 1 110 ? 0.404 0.656 7.319 1.00 95.56 110 VAL A C 1
ATOM 842 O O . VAL A 1 110 ? 0.953 -0.308 7.839 1.00 95.56 110 VAL A O 1
ATOM 845 N N . LEU A 1 111 ? 1.088 1.685 6.810 1.00 96.38 111 LEU A N 1
ATOM 846 C CA . LEU A 1 111 ? 2.539 1.639 6.643 1.00 96.38 111 LEU A CA 1
ATOM 847 C C . LEU A 1 111 ? 3.258 1.513 7.991 1.00 96.38 111 LEU A C 1
ATOM 849 O O . LEU A 1 111 ? 4.204 0.748 8.123 1.00 96.38 111 LEU A O 1
ATOM 853 N N . THR A 1 112 ? 2.815 2.224 9.024 1.00 95.38 112 THR A N 1
ATOM 854 C CA . THR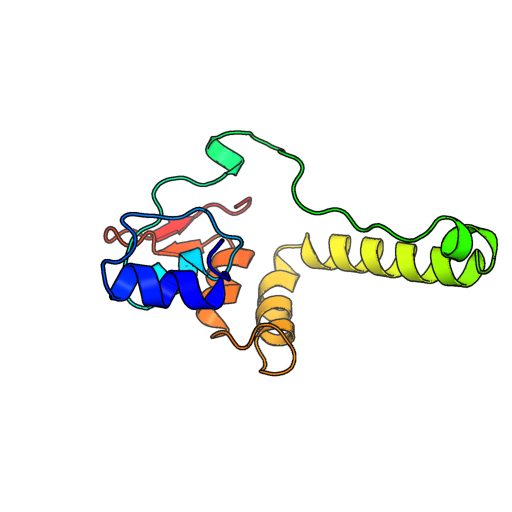 A 1 112 ? 3.460 2.181 10.349 1.00 95.38 112 THR A CA 1
ATOM 855 C C . THR A 1 112 ? 3.064 0.967 11.187 1.00 95.38 112 THR A C 1
ATOM 857 O O . THR A 1 112 ? 3.658 0.742 12.242 1.00 95.38 112 THR A O 1
ATOM 860 N N . GLY A 1 113 ? 2.052 0.204 10.764 1.00 94.94 113 GLY A N 1
ATOM 861 C CA . GLY A 1 113 ? 1.563 -0.935 11.530 1.00 94.94 113 GLY A CA 1
ATOM 862 C C . GLY A 1 113 ? 0.822 -0.563 12.817 1.00 94.94 113 GLY A C 1
ATOM 863 O O . GLY A 1 113 ? 0.498 -1.444 13.608 1.00 94.94 113 GLY A O 1
ATOM 864 N N . THR A 1 114 ? 0.541 0.722 13.054 1.00 96.38 114 THR A N 1
ATOM 865 C CA . THR A 1 114 ? -0.273 1.184 14.189 1.00 96.38 114 THR A CA 1
ATOM 866 C C . THR A 1 114 ? -1.639 1.615 13.682 1.00 96.38 114 THR A C 1
ATOM 868 O O . THR A 1 114 ? -1.768 2.669 13.062 1.00 96.38 114 THR A O 1
ATOM 871 N N . TYR A 1 115 ? -2.667 0.807 13.930 1.00 96.56 115 TYR A N 1
ATOM 872 C CA . TYR A 1 115 ? -3.975 0.970 13.301 1.00 96.56 115 TYR A CA 1
ATOM 873 C C . TYR A 1 115 ? -5.121 0.577 14.233 1.00 96.56 115 TYR A C 1
ATOM 875 O O . TYR A 1 115 ? -4.963 -0.273 15.102 1.00 96.56 115 TYR A O 1
ATOM 883 N N . ALA A 1 116 ? -6.287 1.196 14.050 1.00 97.12 116 ALA A N 1
ATOM 884 C CA . ALA A 1 116 ? -7.511 0.731 14.699 1.00 97.12 116 ALA A CA 1
ATOM 885 C C . ALA A 1 116 ? -8.003 -0.542 14.000 1.00 97.12 116 ALA A C 1
ATOM 887 O O . ALA A 1 116 ? -7.985 -0.587 12.767 1.00 97.12 116 ALA A O 1
ATOM 888 N N . ASP A 1 117 ? -8.463 -1.537 14.758 1.00 96.31 117 ASP A N 1
ATOM 889 C CA . ASP A 1 117 ? -8.998 -2.784 14.193 1.00 96.31 117 ASP A CA 1
ATOM 890 C C . ASP A 1 117 ? -10.491 -2.727 13.852 1.00 96.31 117 ASP A C 1
ATOM 892 O O . ASP A 1 117 ? -10.967 -3.571 13.101 1.00 96.31 117 ASP A O 1
ATOM 896 N N . GLY A 1 118 ? -11.218 -1.724 14.349 1.00 96.25 118 GLY A N 1
ATOM 897 C CA . GLY A 1 118 ? -12.666 -1.580 14.160 1.00 96.25 118 GLY A CA 1
ATOM 898 C C . GLY A 1 118 ? -13.516 -2.301 15.210 1.00 96.25 118 GLY A C 1
ATOM 899 O O . GLY A 1 118 ? -14.739 -2.240 15.136 1.00 96.25 118 GLY A O 1
ATOM 900 N N . LEU A 1 119 ? -12.890 -2.929 16.207 1.00 96.56 119 LEU A N 1
ATOM 901 C CA . LEU A 1 119 ? -13.527 -3.560 17.370 1.00 96.56 119 LEU A CA 1
ATOM 902 C C . LEU A 1 119 ? -13.302 -2.771 18.671 1.00 96.56 119 LEU A C 1
ATOM 904 O O . LEU A 1 119 ? -13.709 -3.214 19.742 1.00 96.56 119 LEU A O 1
ATOM 908 N N . GLY A 1 120 ? -12.706 -1.581 18.568 1.00 94.69 120 GLY A N 1
ATOM 909 C CA . GLY A 1 120 ? -12.457 -0.673 19.689 1.00 94.69 120 GLY A CA 1
ATOM 910 C C . GLY A 1 120 ? -11.007 -0.650 20.162 1.00 94.69 120 GLY A C 1
ATOM 911 O O . GLY A 1 120 ? -10.681 0.168 21.019 1.00 94.69 120 GLY A O 1
ATOM 912 N N . GLU A 1 121 ? -10.132 -1.468 19.575 1.00 95.88 121 GLU A N 1
ATOM 913 C CA . GLU A 1 121 ? -8.732 -1.566 19.976 1.00 95.88 121 GLU A CA 1
ATOM 914 C C . GLU A 1 121 ? -7.788 -0.974 18.920 1.00 95.88 121 GLU A C 1
ATOM 916 O O . GLU A 1 121 ? -8.088 -0.874 17.723 1.00 95.88 121 GLU A O 1
ATOM 921 N N . VAL A 1 122 ? -6.609 -0.559 19.388 1.00 96.44 122 VAL A N 1
ATOM 922 C CA . VAL A 1 122 ? -5.504 -0.123 18.530 1.00 96.44 122 VAL A CA 1
ATOM 923 C C . VAL A 1 122 ? -4.442 -1.209 18.517 1.00 96.44 122 VAL A C 1
ATOM 925 O O . VAL A 1 122 ? -3.810 -1.495 19.532 1.00 96.44 122 VAL A O 1
ATOM 928 N N . GLN A 1 123 ? -4.208 -1.763 17.337 1.00 96.56 123 GLN A N 1
ATOM 929 C CA . GLN A 1 123 ? -3.193 -2.771 17.088 1.00 96.56 123 GLN A CA 1
ATOM 930 C C . GLN A 1 123 ? -1.846 -2.107 16.791 1.00 96.56 123 GLN A C 1
ATOM 932 O O . GLN A 1 123 ? -1.779 -1.034 16.183 1.00 96.56 123 GLN A O 1
ATOM 937 N N . ARG A 1 124 ? -0.761 -2.754 17.229 1.00 96.56 124 ARG A N 1
ATOM 938 C CA . ARG A 1 124 ? 0.628 -2.358 16.951 1.00 96.56 124 ARG A CA 1
ATOM 939 C C . ARG A 1 124 ? 1.386 -3.552 16.384 1.00 96.56 124 ARG A C 1
ATOM 941 O O . ARG A 1 124 ? 1.921 -4.361 17.136 1.00 96.56 124 ARG A O 1
ATOM 948 N N . VAL A 1 125 ? 1.426 -3.633 15.061 1.00 94.06 125 VAL A N 1
ATOM 949 C CA . VAL A 1 125 ? 2.053 -4.702 14.277 1.00 94.06 125 VAL A CA 1
ATOM 950 C C . VAL A 1 125 ? 3.068 -4.055 13.323 1.00 94.06 125 VAL A C 1
ATOM 952 O O . VAL A 1 125 ? 2.721 -3.752 12.186 1.00 94.06 125 VAL A O 1
ATOM 955 N N . PRO A 1 126 ? 4.304 -3.749 13.769 1.00 88.44 126 PRO A N 1
ATOM 956 C CA . PRO A 1 126 ? 5.282 -2.982 12.977 1.00 88.44 126 PRO A CA 1
ATOM 957 C C . PRO A 1 126 ? 5.662 -3.614 11.626 1.00 88.44 126 PRO A C 1
ATOM 959 O O . PRO A 1 126 ? 6.140 -2.925 10.718 1.00 88.44 126 PRO A O 1
ATOM 962 N N . ASP A 1 127 ? 5.458 -4.923 11.518 1.00 86.75 127 ASP A N 1
ATOM 963 C CA . ASP A 1 127 ? 5.688 -5.791 10.365 1.00 86.75 127 ASP A CA 1
ATOM 964 C C . ASP A 1 127 ? 4.368 -6.258 9.717 1.00 86.75 127 ASP A C 1
ATOM 966 O O . ASP A 1 127 ? 4.301 -7.367 9.180 1.00 86.75 127 ASP A O 1
ATOM 970 N N . ARG A 1 128 ? 3.315 -5.437 9.837 1.00 84.81 128 ARG A N 1
ATOM 971 C CA . ARG A 1 128 ? 2.036 -5.594 9.133 1.00 84.81 128 ARG A CA 1
ATOM 972 C C . ARG A 1 128 ? 2.237 -5.741 7.627 1.00 84.81 128 ARG A C 1
ATOM 974 O O . ARG A 1 128 ? 3.064 -4.988 7.064 1.00 84.81 128 ARG A O 1
#

pLDDT: mean 94.51, std 4.64, range [64.81, 98.5]